Protein AF-A0A060BLE6-F1 (afdb_monomer_lite)

Sequence (73 aa):
MYVSADSADVWSEPSLFELDKSGRPAGLAGVPPDYFNTKGQLWGNPTYDWNELRRKNYSWWIRRFSRMFELYD

Radius of gyration: 14.36 Å; chains: 1; bounding box: 37×23×37 Å

pLDDT: mean 96.58, std 2.44, range [83.81, 98.62]

Secondary structure (DSSP, 8-state):
----SSSHHHHH-GGGB-B-TTS-BSSEEEE---SS-TT-EEEEEEPB-HHHHHHTTTHHHHHHHHHHHTT--

Structure (mmCIF, N/CA/C/O backbone):
data_AF-A0A060BLE6-F1
#
_entry.id   AF-A0A060BLE6-F1
#
loop_
_atom_site.group_PDB
_atom_site.id
_atom_site.type_symbol
_atom_site.label_atom_id
_atom_site.label_alt_id
_atom_site.label_comp_id
_atom_site.label_asym_id
_atom_site.label_entity_id
_atom_site.label_seq_id
_atom_site.pdbx_PDB_ins_code
_atom_site.Cartn_x
_atom_site.Cartn_y
_atom_site.Cartn_z
_atom_site.occupancy
_atom_site.B_iso_or_equiv
_atom_site.auth_seq_id
_atom_site.auth_comp_id
_atom_site.auth_asym_id
_atom_site.auth_atom_id
_atom_site.pdbx_PDB_model_num
ATOM 1 N N . MET A 1 1 ? 6.156 -0.407 1.543 1.00 83.81 1 MET A N 1
ATOM 2 C CA . MET A 1 1 ? 5.400 -1.419 2.313 1.00 83.81 1 MET A CA 1
ATOM 3 C C . MET A 1 1 ? 3.975 -1.469 1.784 1.00 83.81 1 MET A C 1
ATOM 5 O O . MET A 1 1 ? 3.309 -0.440 1.787 1.00 83.81 1 MET A O 1
ATOM 9 N N . TYR A 1 2 ? 3.530 -2.632 1.310 1.00 95.25 2 TYR A N 1
ATOM 10 C CA . TYR A 1 2 ? 2.238 -2.838 0.640 1.00 95.25 2 TYR A CA 1
ATOM 11 C C . TYR A 1 2 ? 1.499 -4.044 1.241 1.00 95.25 2 TYR A C 1
ATOM 13 O O . TYR A 1 2 ? 2.052 -4.731 2.101 1.00 95.25 2 TYR A O 1
ATOM 21 N N . VAL A 1 3 ? 0.261 -4.281 0.810 1.00 96.81 3 VAL A N 1
ATOM 22 C CA . VAL A 1 3 ? -0.519 -5.500 1.101 1.00 96.81 3 VAL A CA 1
ATOM 23 C C . VAL A 1 3 ? -0.767 -6.272 -0.198 1.00 96.81 3 VAL A C 1
ATOM 25 O O . VAL A 1 3 ? -0.596 -5.720 -1.283 1.00 96.81 3 VAL A O 1
ATOM 28 N N . SER A 1 4 ? -1.097 -7.563 -0.126 1.00 96.50 4 SER A N 1
ATOM 29 C CA . SER A 1 4 ? -1.449 -8.351 -1.322 1.00 96.50 4 SER A CA 1
ATOM 30 C C . SER A 1 4 ? -2.754 -7.840 -1.944 1.00 96.50 4 SER A C 1
ATOM 32 O O . SER A 1 4 ? -3.638 -7.402 -1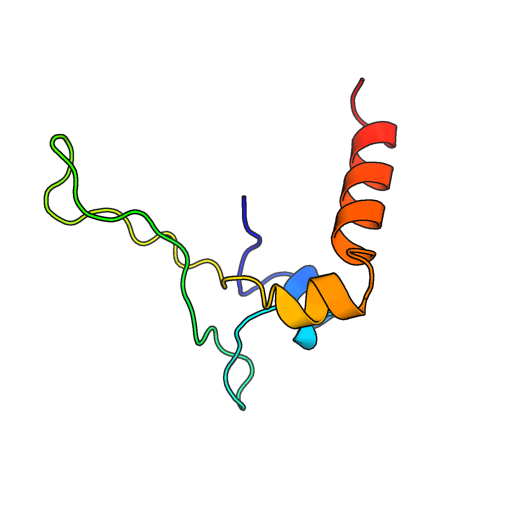.210 1.00 96.50 4 SER A O 1
ATOM 34 N N . ALA A 1 5 ? -2.898 -7.930 -3.272 1.00 95.94 5 ALA A N 1
ATOM 35 C CA . ALA A 1 5 ? -4.179 -7.667 -3.941 1.00 95.94 5 ALA A CA 1
ATOM 36 C C . ALA A 1 5 ? -5.280 -8.608 -3.425 1.00 95.94 5 ALA A C 1
ATOM 38 O O . ALA A 1 5 ? -6.404 -8.182 -3.188 1.00 95.94 5 ALA A O 1
ATOM 39 N N . ASP A 1 6 ? -4.920 -9.871 -3.197 1.00 96.25 6 ASP A N 1
ATOM 40 C CA . ASP A 1 6 ? -5.781 -10.879 -2.585 1.00 96.25 6 ASP A CA 1
ATOM 41 C C . ASP A 1 6 ? -5.585 -10.868 -1.062 1.00 96.25 6 ASP A C 1
ATOM 43 O O . ASP A 1 6 ? -4.942 -11.739 -0.477 1.00 96.25 6 ASP A O 1
ATOM 47 N N . SER A 1 7 ? -6.018 -9.785 -0.418 1.00 97.50 7 SER A N 1
ATOM 48 C CA . SER A 1 7 ? -5.998 -9.654 1.040 1.00 97.50 7 SER A CA 1
ATOM 49 C C . SER A 1 7 ? -7.316 -9.096 1.557 1.00 97.50 7 SER A C 1
ATOM 51 O O . SER A 1 7 ? -8.014 -8.347 0.869 1.00 97.50 7 SER A O 1
ATOM 53 N N . ALA A 1 8 ? -7.631 -9.418 2.813 1.00 97.81 8 ALA A N 1
ATOM 54 C CA . ALA A 1 8 ? -8.799 -8.868 3.494 1.00 97.81 8 ALA A CA 1
ATOM 55 C C . ALA A 1 8 ? -8.754 -7.332 3.579 1.00 97.81 8 ALA A C 1
ATOM 57 O O . ALA A 1 8 ? -9.804 -6.694 3.555 1.00 97.81 8 ALA A O 1
ATOM 58 N N . ASP A 1 9 ? -7.561 -6.732 3.633 1.00 97.62 9 ASP A N 1
ATOM 59 C CA . ASP A 1 9 ? -7.385 -5.278 3.630 1.00 97.62 9 ASP A CA 1
ATOM 60 C C . ASP A 1 9 ? -7.922 -4.645 2.340 1.00 97.62 9 ASP A C 1
ATOM 62 O O . ASP A 1 9 ? -8.708 -3.701 2.395 1.00 97.62 9 ASP A O 1
ATOM 66 N N . VAL A 1 10 ? -7.546 -5.196 1.180 1.00 97.38 10 VAL A N 1
ATOM 67 C CA . VAL A 1 10 ? -7.993 -4.697 -0.132 1.00 97.38 10 VAL A CA 1
ATOM 68 C C . VAL A 1 10 ? -9.476 -4.978 -0.351 1.00 97.38 10 VAL A C 1
ATOM 70 O O . VAL A 1 10 ? -10.190 -4.125 -0.871 1.00 97.38 10 VAL A O 1
ATOM 73 N N . TRP A 1 11 ? -9.963 -6.142 0.085 1.00 96.88 11 TRP A N 1
ATOM 74 C CA . TRP A 1 11 ? -11.378 -6.492 -0.036 1.00 96.88 11 TRP A CA 1
ATOM 75 C C . TRP A 1 11 ? -12.292 -5.617 0.836 1.00 96.88 11 TRP A C 1
ATOM 77 O O . TRP A 1 11 ? -13.359 -5.206 0.381 1.00 96.88 11 TRP A O 1
ATOM 87 N N . SER A 1 12 ? -11.893 -5.329 2.080 1.00 97.38 12 SER A N 1
ATOM 88 C CA . SER A 1 12 ? -12.731 -4.592 3.040 1.00 97.38 12 SER A CA 1
ATOM 89 C C . SER A 1 12 ? -12.653 -3.072 2.894 1.00 97.38 12 SER A C 1
ATOM 91 O O . SER A 1 12 ? -13.617 -2.378 3.213 1.00 97.38 12 SER A O 1
ATOM 93 N N . GLU A 1 13 ? -11.536 -2.542 2.393 1.00 97.50 13 GLU A N 1
ATOM 94 C CA . GLU A 1 13 ? -11.312 -1.103 2.224 1.00 97.50 13 GLU A CA 1
ATOM 95 C C . GLU A 1 13 ? -10.836 -0.772 0.792 1.00 97.50 13 GLU A C 1
ATOM 97 O O . GLU A 1 13 ? -9.813 -0.104 0.618 1.00 97.50 13 GLU A O 1
ATOM 102 N N . PRO A 1 14 ? -11.568 -1.192 -0.264 1.00 97.19 14 PRO A N 1
ATOM 103 C CA . PRO A 1 14 ? -11.101 -1.104 -1.650 1.00 97.19 14 PRO A CA 1
ATOM 104 C C . PRO A 1 14 ? -10.845 0.334 -2.108 1.00 97.19 14 PRO A C 1
ATOM 106 O O . PRO A 1 14 ? -9.990 0.560 -2.956 1.00 97.19 14 PRO A O 1
ATOM 109 N N . SER A 1 15 ? -11.536 1.319 -1.518 1.00 97.38 15 SER A N 1
ATOM 110 C CA . SER A 1 15 ? -11.346 2.735 -1.853 1.00 97.38 15 SER A CA 1
ATOM 111 C C . SER A 1 15 ? -9.958 3.263 -1.489 1.00 97.38 15 SER A C 1
ATOM 113 O O . SER A 1 15 ? -9.549 4.286 -2.016 1.00 97.38 15 SER A O 1
ATOM 115 N N . LEU A 1 16 ? -9.234 2.599 -0.582 1.00 98.25 16 LEU A N 1
ATOM 116 C CA . LEU A 1 16 ? -7.896 3.022 -0.157 1.00 98.25 16 LEU A CA 1
ATOM 117 C C . LEU A 1 16 ? -6.792 2.629 -1.147 1.00 98.25 16 LEU A C 1
ATOM 119 O O . LEU A 1 16 ? -5.623 2.958 -0.925 1.00 98.25 16 LEU A O 1
ATOM 123 N N . PHE A 1 17 ? -7.141 1.907 -2.210 1.00 98.25 17 PHE A N 1
ATOM 124 C CA . PHE A 1 17 ? -6.214 1.337 -3.177 1.00 98.25 17 PHE A CA 1
ATOM 125 C C . PHE A 1 17 ? -6.567 1.791 -4.594 1.00 98.25 17 PHE A C 1
ATOM 127 O O . PHE A 1 17 ? -7.731 1.984 -4.933 1.00 98.25 17 PHE A O 1
ATOM 134 N N . GLU A 1 18 ? -5.549 1.910 -5.441 1.00 97.56 18 GLU A N 1
ATOM 135 C CA . GLU A 1 18 ? -5.703 2.227 -6.862 1.00 97.56 18 GLU A CA 1
ATOM 136 C C . GLU A 1 18 ? -6.229 0.995 -7.613 1.00 97.56 18 GLU A C 1
ATOM 138 O O . GLU A 1 18 ? -5.453 0.179 -8.125 1.00 97.56 18 GLU A O 1
ATOM 143 N N . LEU A 1 19 ? -7.555 0.833 -7.643 1.00 97.19 19 LEU A N 1
ATOM 144 C CA . LEU A 1 19 ? -8.255 -0.283 -8.281 1.00 97.19 19 LEU A CA 1
ATOM 145 C C . LEU A 1 19 ? -9.104 0.184 -9.473 1.00 97.19 19 LEU A C 1
ATOM 147 O O . LEU A 1 19 ? -9.660 1.282 -9.486 1.00 97.19 19 LEU A O 1
ATOM 151 N N . ASP A 1 20 ? -9.241 -0.678 -10.478 1.00 95.56 20 ASP A N 1
ATOM 152 C CA . ASP A 1 20 ? -10.173 -0.489 -11.582 1.00 95.56 20 ASP A CA 1
ATOM 153 C C . ASP A 1 20 ? -11.628 -0.770 -11.155 1.00 95.56 20 ASP A C 1
ATOM 155 O O . ASP A 1 20 ? -11.919 -1.240 -10.054 1.00 95.56 20 ASP A O 1
ATOM 159 N N . LYS A 1 21 ? -12.581 -0.524 -12.063 1.00 94.00 21 LYS A N 1
ATOM 160 C CA . LYS A 1 21 ? -14.017 -0.760 -11.814 1.00 94.00 21 LYS A CA 1
ATOM 161 C C . LYS A 1 21 ? -14.373 -2.222 -11.511 1.00 94.00 21 LYS A C 1
ATOM 163 O O . LYS A 1 21 ? -15.474 -2.482 -11.039 1.00 94.00 21 LYS A O 1
ATOM 168 N N . SER A 1 22 ? -13.484 -3.161 -11.827 1.00 94.31 22 SER A N 1
ATOM 169 C CA . SER A 1 22 ? -13.646 -4.592 -11.548 1.00 94.31 22 SER A CA 1
ATOM 170 C C . SER A 1 22 ? -12.945 -5.009 -10.248 1.00 94.31 22 SER A C 1
ATOM 172 O O . SER A 1 22 ? -12.905 -6.198 -9.946 1.00 94.31 22 SER A O 1
ATOM 174 N N . GLY A 1 23 ? -12.373 -4.062 -9.494 1.00 91.56 23 GLY A N 1
ATOM 175 C CA . GLY A 1 23 ? -11.639 -4.319 -8.254 1.00 91.56 23 GLY A CA 1
ATOM 176 C C . GLY A 1 23 ? -10.218 -4.849 -8.460 1.00 91.56 23 GLY A C 1
ATOM 177 O O . GLY A 1 23 ? -9.614 -5.342 -7.511 1.00 91.56 23 GLY A O 1
ATOM 178 N N . ARG A 1 24 ? -9.664 -4.779 -9.678 1.00 94.56 24 ARG A N 1
ATOM 179 C CA . ARG A 1 24 ? -8.292 -5.230 -9.967 1.00 94.56 24 ARG A CA 1
ATOM 180 C C . ARG A 1 24 ? -7.309 -4.066 -9.829 1.00 94.56 24 ARG A C 1
ATOM 182 O O . ARG A 1 24 ? -7.689 -2.948 -10.160 1.00 94.56 24 ARG A O 1
ATOM 189 N N . PRO A 1 25 ? -6.049 -4.289 -9.414 1.00 95.31 25 PRO A N 1
ATOM 190 C CA . PRO A 1 25 ? -5.072 -3.208 -9.304 1.00 95.31 25 PRO A CA 1
ATOM 191 C C . PRO A 1 25 ? -4.886 -2.442 -10.622 1.00 95.31 25 PRO A C 1
ATOM 193 O O . PRO A 1 25 ? -4.529 -3.030 -11.642 1.00 95.31 25 PRO A O 1
ATOM 196 N N . ALA A 1 26 ? -5.114 -1.130 -10.585 1.00 94.31 26 ALA A N 1
ATOM 197 C CA . ALA A 1 26 ? -4.828 -0.208 -11.683 1.00 94.31 26 ALA A CA 1
ATOM 198 C C . ALA A 1 26 ? -3.387 0.328 -11.608 1.00 94.31 26 ALA A C 1
ATOM 200 O O . ALA A 1 26 ? -2.776 0.610 -12.637 1.00 94.31 26 ALA A O 1
ATOM 201 N N . GLY A 1 27 ? -2.830 0.416 -10.395 1.00 91.00 27 GLY A N 1
ATOM 202 C CA . GLY A 1 27 ? -1.423 0.707 -10.131 1.00 91.00 27 GLY A CA 1
ATOM 203 C C . GLY A 1 27 ? -0.756 -0.442 -9.378 1.00 91.00 27 GLY A C 1
ATOM 204 O O . GLY A 1 27 ? -1.304 -0.949 -8.398 1.00 91.00 27 GLY A O 1
ATOM 205 N N . LEU A 1 28 ? 0.428 -0.857 -9.838 1.00 95.56 28 LEU A N 1
ATOM 206 C CA . LEU A 1 28 ? 1.210 -1.928 -9.222 1.00 95.56 28 LEU A CA 1
ATOM 207 C C . LEU A 1 28 ? 2.519 -1.398 -8.645 1.00 95.56 28 LEU A C 1
ATOM 209 O O . LEU A 1 28 ? 3.237 -0.624 -9.276 1.00 95.56 28 LEU A O 1
ATOM 213 N N . ALA A 1 29 ? 2.842 -1.864 -7.445 1.00 96.88 29 ALA A N 1
ATOM 214 C CA . ALA A 1 29 ? 4.081 -1.550 -6.769 1.00 96.88 29 ALA A CA 1
ATOM 215 C C . ALA A 1 29 ? 5.282 -2.228 -7.438 1.00 96.88 29 ALA A C 1
ATOM 217 O O . ALA A 1 29 ? 5.229 -3.387 -7.863 1.00 96.88 29 ALA A O 1
ATOM 218 N N . GLY A 1 30 ? 6.398 -1.511 -7.441 1.00 96.38 30 GLY A N 1
ATOM 219 C CA . GLY A 1 30 ? 7.677 -1.989 -7.930 1.00 96.38 30 GLY A CA 1
ATOM 220 C C . GLY A 1 30 ? 8.770 -0.952 -7.720 1.00 96.38 30 GLY A C 1
ATOM 221 O O . GLY A 1 30 ? 8.543 0.101 -7.120 1.00 96.38 30 GLY A O 1
ATOM 222 N N . VAL A 1 31 ? 9.951 -1.258 -8.240 1.00 96.94 31 VAL A N 1
ATOM 223 C CA . VAL A 1 31 ? 11.092 -0.341 -8.307 1.00 96.94 31 VAL A CA 1
ATOM 224 C C . VAL A 1 31 ? 11.608 -0.259 -9.742 1.00 96.94 31 VAL A C 1
ATOM 226 O O . VAL A 1 31 ? 11.577 -1.269 -10.457 1.00 96.94 31 VAL A O 1
ATOM 229 N N . PRO A 1 32 ? 12.058 0.928 -10.189 1.00 97.19 32 PRO A N 1
ATOM 230 C CA . PRO A 1 32 ? 12.605 1.099 -11.529 1.00 97.19 32 PRO A CA 1
ATOM 231 C C . PRO A 1 32 ? 13.934 0.340 -11.693 1.00 97.19 32 PRO A C 1
ATOM 233 O O . PRO A 1 32 ? 14.514 -0.107 -10.702 1.00 97.19 32 PRO A O 1
ATOM 236 N N . PRO A 1 33 ? 14.431 0.197 -12.933 1.00 97.88 33 PRO A N 1
ATOM 237 C CA . PRO A 1 33 ? 15.774 -0.301 -13.192 1.00 97.88 33 PRO A CA 1
ATOM 238 C C . PRO A 1 33 ? 16.866 0.434 -12.414 1.00 97.88 33 PRO A C 1
ATOM 240 O O . PRO A 1 33 ? 16.815 1.654 -12.257 1.00 97.88 33 PRO A O 1
ATOM 243 N N . ASP A 1 34 ? 17.885 -0.312 -12.003 1.00 97.00 34 ASP A N 1
ATOM 244 C CA . ASP A 1 34 ? 19.088 0.209 -11.360 1.00 97.00 34 ASP A CA 1
ATOM 245 C C . ASP A 1 34 ? 20.351 -0.527 -11.852 1.00 97.00 34 ASP A C 1
ATOM 247 O O . ASP A 1 34 ? 20.297 -1.364 -12.759 1.00 97.00 34 ASP A O 1
ATOM 251 N N . TYR A 1 35 ? 21.510 -0.192 -11.273 1.00 95.62 35 TYR A N 1
ATOM 252 C CA . TYR A 1 35 ? 22.799 -0.802 -11.622 1.00 95.62 35 TYR A CA 1
ATOM 253 C C . TYR A 1 35 ? 22.848 -2.323 -11.370 1.00 95.62 35 TYR A C 1
ATOM 255 O O . TYR A 1 35 ? 23.600 -3.030 -12.038 1.00 95.62 35 TYR A O 1
ATOM 263 N N . PHE A 1 36 ? 22.049 -2.840 -10.434 1.00 96.12 36 PHE A N 1
ATOM 264 C CA . PHE A 1 36 ? 21.995 -4.262 -10.096 1.00 96.12 36 PHE A CA 1
ATOM 265 C C . PHE A 1 36 ? 20.965 -5.024 -10.934 1.00 96.12 36 PHE A C 1
ATOM 267 O O . PHE A 1 36 ? 21.132 -6.220 -11.177 1.00 96.12 36 PHE A O 1
ATOM 274 N N . ASN A 1 37 ? 19.903 -4.356 -11.387 1.00 94.62 37 ASN A N 1
ATOM 275 C CA . ASN A 1 37 ? 18.862 -4.949 -12.210 1.00 94.62 37 ASN A CA 1
ATOM 276 C C . ASN A 1 37 ? 18.330 -3.961 -13.256 1.00 94.62 37 ASN A C 1
ATOM 278 O O . ASN A 1 37 ? 17.506 -3.090 -12.977 1.00 94.62 37 ASN A O 1
ATOM 282 N N . THR A 1 38 ? 18.709 -4.198 -14.510 1.00 95.75 38 THR A N 1
ATOM 283 C CA . THR A 1 38 ? 18.331 -3.377 -15.670 1.00 95.75 38 THR A CA 1
ATOM 284 C C . THR A 1 38 ? 16.851 -3.451 -16.052 1.00 95.75 38 THR A C 1
ATOM 286 O O . THR A 1 38 ? 16.394 -2.656 -16.870 1.00 95.75 38 THR A O 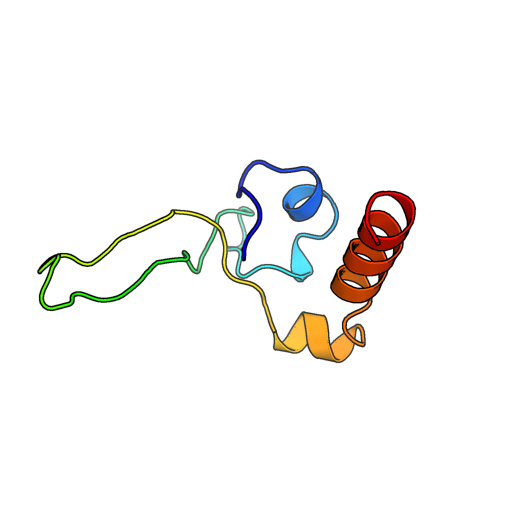1
ATOM 289 N N . LYS A 1 39 ? 16.081 -4.379 -15.474 1.00 96.62 39 LYS A N 1
ATOM 290 C CA . LYS A 1 39 ? 14.630 -4.505 -15.684 1.00 96.62 39 LYS A CA 1
ATOM 291 C C . LYS A 1 39 ? 13.803 -3.945 -14.524 1.00 96.62 39 LYS A C 1
ATOM 293 O O . LYS A 1 39 ? 12.585 -3.861 -14.650 1.00 96.62 39 LYS A O 1
ATOM 298 N N . GLY A 1 40 ? 14.440 -3.564 -13.415 1.00 96.75 40 GLY A N 1
ATOM 299 C CA . GLY A 1 40 ? 13.741 -3.222 -12.178 1.00 96.75 40 GLY A CA 1
ATOM 300 C C . GLY A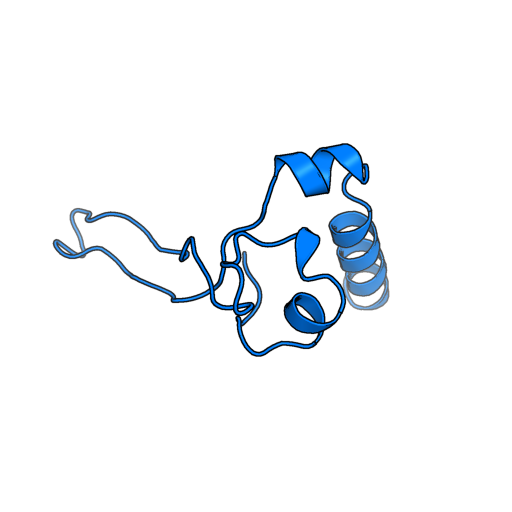 1 40 ? 13.012 -4.429 -11.585 1.00 96.75 40 GLY A C 1
ATOM 301 O O . GLY A 1 40 ? 13.292 -5.583 -11.923 1.00 96.75 40 GLY A O 1
ATOM 302 N N . GLN A 1 41 ? 12.070 -4.176 -10.681 1.00 97.62 41 GLN A N 1
ATOM 303 C CA . GLN A 1 41 ? 11.274 -5.234 -10.061 1.00 97.62 41 GLN A CA 1
ATOM 304 C C . GLN A 1 41 ? 9.807 -4.838 -10.018 1.00 97.62 41 GLN A C 1
ATOM 306 O O . GLN A 1 41 ? 9.465 -3.746 -9.572 1.00 97.62 41 GLN A O 1
ATOM 311 N N . LEU A 1 42 ? 8.942 -5.758 -10.433 1.00 95.88 42 LEU A N 1
ATOM 312 C CA . LEU A 1 42 ? 7.500 -5.643 -10.281 1.00 95.88 42 LEU A CA 1
ATOM 313 C C . LEU A 1 42 ? 7.074 -6.551 -9.129 1.00 95.88 42 LEU A C 1
ATOM 315 O O . LEU A 1 42 ? 7.207 -7.768 -9.224 1.00 95.88 42 LEU A O 1
ATOM 319 N N . TRP A 1 43 ? 6.581 -5.964 -8.041 1.00 96.19 43 TRP A N 1
ATOM 320 C CA . TRP A 1 43 ? 6.163 -6.718 -6.855 1.00 96.19 43 TRP A CA 1
ATOM 321 C C . TRP A 1 43 ? 4.697 -7.150 -6.924 1.00 96.19 43 TRP A C 1
ATOM 323 O O . TRP A 1 43 ? 4.308 -8.115 -6.276 1.00 96.19 43 TRP A O 1
ATOM 333 N N . GLY A 1 44 ? 3.881 -6.463 -7.729 1.00 94.25 44 GLY A N 1
ATOM 334 C CA . GLY A 1 44 ? 2.504 -6.877 -8.024 1.00 94.25 44 GLY A CA 1
ATOM 335 C C . GLY A 1 44 ? 1.471 -6.528 -6.946 1.00 94.25 44 GLY A C 1
ATOM 336 O O . GLY A 1 44 ? 0.295 -6.845 -7.103 1.00 94.25 44 GLY A O 1
ATOM 337 N N . ASN A 1 45 ? 1.867 -5.848 -5.869 1.00 97.69 45 ASN A N 1
ATOM 338 C CA . ASN A 1 45 ? 0.923 -5.305 -4.894 1.00 97.69 45 ASN A CA 1
ATOM 339 C C . ASN A 1 45 ? 0.176 -4.087 -5.465 1.00 97.69 45 ASN A C 1
ATOM 341 O O . ASN A 1 45 ? 0.804 -3.302 -6.178 1.00 97.69 45 ASN A O 1
ATOM 345 N N . PRO A 1 46 ? -1.102 -3.856 -5.114 1.00 97.44 46 PRO A N 1
ATOM 346 C CA . PRO A 1 46 ? -1.768 -2.602 -5.434 1.00 97.44 46 PRO A CA 1
ATOM 347 C C . PRO A 1 46 ? -1.079 -1.426 -4.737 1.00 97.44 46 PRO A C 1
ATOM 349 O O . PRO A 1 46 ? -0.626 -1.529 -3.591 1.00 97.44 46 PRO A O 1
ATOM 352 N N . THR A 1 47 ? -1.025 -0.290 -5.422 1.00 97.75 47 THR A N 1
ATOM 353 C CA . THR A 1 47 ? -0.630 0.982 -4.811 1.00 97.75 47 THR A CA 1
ATOM 354 C C . THR A 1 47 ? -1.797 1.607 -4.047 1.00 97.75 47 THR A C 1
ATOM 356 O O . THR A 1 47 ? -2.960 1.310 -4.315 1.00 97.75 47 THR A O 1
ATOM 359 N N . TYR A 1 48 ? -1.495 2.469 -3.077 1.00 97.94 48 TYR A N 1
ATOM 360 C CA . TYR A 1 48 ? -2.520 3.184 -2.314 1.00 97.94 48 TYR A CA 1
ATOM 361 C C . TYR A 1 48 ? -3.045 4.400 -3.076 1.00 97.94 48 TYR A C 1
ATOM 363 O O . TYR A 1 48 ? -2.246 5.124 -3.675 1.00 97.94 48 TYR A O 1
ATOM 371 N N . ASP A 1 49 ? -4.340 4.682 -2.931 1.00 97.81 49 ASP A N 1
ATOM 372 C CA . ASP A 1 49 ? -4.878 6.013 -3.210 1.00 97.81 49 ASP A CA 1
ATOM 373 C C . ASP A 1 49 ? -4.538 6.923 -2.020 1.00 97.81 49 ASP A C 1
ATOM 375 O O . ASP A 1 49 ? -5.181 6.933 -0.962 1.00 97.81 49 ASP A O 1
ATOM 379 N N . TRP A 1 50 ? -3.460 7.690 -2.175 1.00 97.56 50 TRP A N 1
ATOM 380 C CA . TRP A 1 50 ? -2.982 8.597 -1.134 1.00 97.56 50 TRP A CA 1
ATOM 381 C C . TRP A 1 50 ? -3.914 9.785 -0.886 1.00 97.56 50 TRP A C 1
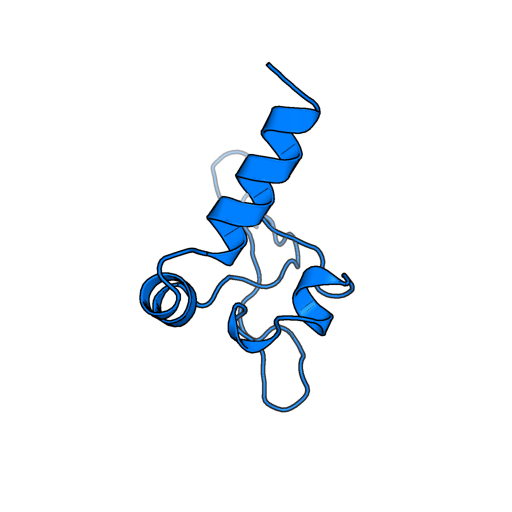ATOM 383 O O . TRP A 1 50 ? -3.880 10.356 0.209 1.00 97.56 50 TRP A O 1
ATOM 393 N N . ASN A 1 51 ? -4.744 10.162 -1.860 1.00 98.25 51 ASN A N 1
ATOM 394 C CA . ASN A 1 51 ? -5.723 11.228 -1.682 1.00 98.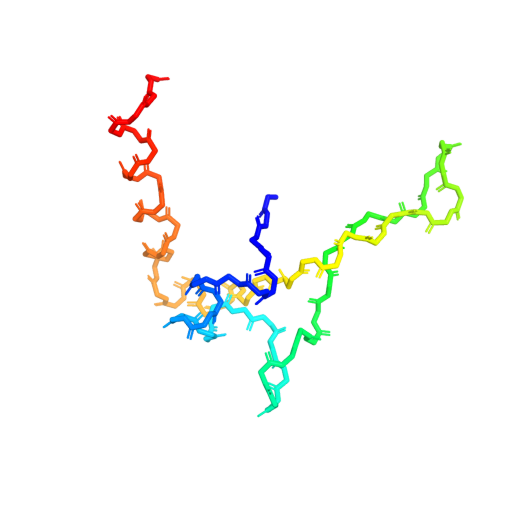25 51 ASN A CA 1
ATOM 395 C C . ASN A 1 51 ? -6.871 10.741 -0.802 1.00 98.25 51 ASN A C 1
ATOM 397 O O . ASN A 1 51 ? -7.245 11.435 0.146 1.00 98.25 51 ASN A O 1
ATOM 401 N N . GLU A 1 52 ? -7.368 9.530 -1.046 1.00 98.31 52 GLU A N 1
ATOM 402 C CA . GLU A 1 52 ? -8.391 8.911 -0.206 1.00 98.31 52 GLU A CA 1
ATOM 403 C C . GLU A 1 52 ? -7.867 8.655 1.213 1.00 98.31 52 GLU A C 1
ATOM 405 O O . GLU A 1 52 ? -8.535 8.994 2.197 1.00 98.31 52 GLU A O 1
ATOM 410 N N . LEU A 1 53 ? -6.642 8.133 1.351 1.00 98.50 53 LEU A N 1
ATOM 411 C CA . LEU A 1 53 ? -6.007 7.971 2.662 1.00 98.50 53 LEU A CA 1
ATOM 412 C C . LEU A 1 53 ? -5.920 9.303 3.411 1.00 98.50 53 LEU A C 1
ATOM 414 O O . LEU A 1 53 ? -6.291 9.365 4.585 1.00 98.50 53 LEU A O 1
ATOM 418 N N . ARG A 1 54 ? -5.483 10.376 2.742 1.00 98.62 54 ARG A N 1
ATOM 419 C CA . ARG A 1 54 ? -5.432 11.723 3.325 1.00 98.62 54 ARG A CA 1
ATOM 420 C C . ARG A 1 54 ? -6.822 12.205 3.738 1.00 98.62 54 ARG A C 1
ATOM 422 O O . ARG A 1 54 ? -6.972 12.711 4.846 1.00 98.62 54 ARG A O 1
ATOM 429 N N . ARG A 1 55 ? -7.840 12.007 2.895 1.00 98.62 55 ARG A N 1
ATOM 430 C CA . ARG A 1 55 ? -9.238 12.370 3.181 1.00 98.62 55 ARG A CA 1
ATOM 431 C C . ARG A 1 55 ? -9.779 11.641 4.412 1.00 98.62 55 ARG A C 1
ATOM 433 O O . ARG A 1 55 ? -10.508 12.236 5.201 1.00 98.62 55 ARG A O 1
ATOM 440 N N . LYS A 1 56 ? -9.397 10.376 4.611 1.00 98.44 56 LYS A N 1
ATOM 441 C CA . LYS A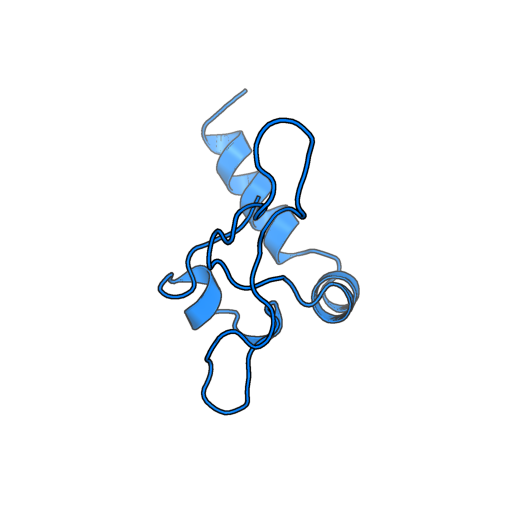 1 56 ? -9.738 9.580 5.804 1.00 98.44 56 LYS A CA 1
ATOM 442 C C . LYS A 1 56 ? -8.770 9.796 6.981 1.00 98.44 56 LYS A C 1
ATOM 444 O O . LYS A 1 56 ? -8.728 8.951 7.880 1.00 98.44 56 LYS A O 1
ATOM 449 N N . ASN A 1 57 ? -7.983 10.878 6.981 1.00 98.50 57 ASN A N 1
ATOM 450 C CA . ASN A 1 57 ? -6.989 11.212 8.010 1.00 98.50 57 ASN A CA 1
ATOM 451 C C . ASN A 1 57 ? -6.021 10.060 8.322 1.00 98.50 57 ASN A C 1
ATOM 453 O O . ASN A 1 57 ? -5.642 9.847 9.470 1.00 98.50 57 ASN A O 1
ATOM 457 N N . TYR A 1 58 ? -5.664 9.277 7.303 1.00 98.50 58 TYR A N 1
ATOM 458 C CA . TYR A 1 58 ? -4.788 8.109 7.405 1.00 98.50 58 TYR A CA 1
ATOM 459 C C . TYR A 1 58 ? -5.259 7.059 8.427 1.00 98.50 58 TYR A C 1
ATOM 461 O O . TYR A 1 58 ? -4.457 6.275 8.931 1.00 98.50 58 TYR A O 1
ATOM 469 N N . SER A 1 59 ? -6.563 7.008 8.722 1.00 98.31 59 SER A N 1
ATOM 470 C CA . SER A 1 59 ? -7.136 6.144 9.766 1.00 98.31 59 SER A CA 1
ATOM 471 C C . SER A 1 59 ? -6.787 4.663 9.608 1.00 98.31 59 SER A C 1
ATOM 473 O O . SER A 1 59 ? -6.517 3.999 10.603 1.00 98.31 59 SER A O 1
ATOM 475 N N . TRP A 1 60 ? -6.731 4.144 8.379 1.00 98.38 60 TRP A N 1
ATOM 476 C CA . TRP A 1 60 ? -6.312 2.762 8.127 1.00 98.38 60 TRP A CA 1
ATOM 477 C C . TRP A 1 60 ? -4.870 2.498 8.574 1.00 98.38 60 TRP A C 1
ATOM 479 O O . TRP A 1 60 ? -4.608 1.526 9.281 1.00 98.38 60 TRP A O 1
ATOM 489 N N . TRP A 1 61 ? -3.945 3.405 8.244 1.00 98.31 61 TRP A N 1
ATOM 490 C CA . TRP A 1 61 ? -2.553 3.309 8.682 1.00 98.31 61 TRP A CA 1
ATOM 491 C C . TRP A 1 61 ? -2.428 3.436 10.197 1.00 98.31 61 TRP A C 1
ATOM 493 O O . TRP A 1 61 ? -1.709 2.649 10.804 1.00 98.31 61 TRP A O 1
ATOM 503 N N . ILE A 1 62 ? -3.161 4.369 10.810 1.00 98.44 62 ILE A N 1
ATOM 504 C CA . ILE A 1 62 ? -3.184 4.528 12.269 1.00 98.44 62 ILE A CA 1
ATOM 505 C C . ILE A 1 62 ? -3.635 3.223 12.936 1.00 98.44 62 ILE A C 1
ATOM 507 O O . ILE A 1 62 ? -2.918 2.720 13.793 1.00 98.44 62 ILE A O 1
ATOM 511 N N . ARG A 1 63 ? -4.747 2.614 12.491 1.00 97.94 63 ARG A N 1
ATOM 512 C CA . ARG A 1 63 ? -5.219 1.317 13.018 1.00 97.94 63 ARG A CA 1
ATOM 513 C C . ARG A 1 63 ? -4.177 0.211 12.849 1.00 97.94 63 ARG A C 1
ATOM 515 O O . ARG A 1 63 ? -3.971 -0.581 13.766 1.00 97.94 63 ARG A O 1
ATOM 522 N N . ARG A 1 64 ? -3.505 0.169 11.694 1.00 97.50 64 ARG A N 1
ATOM 523 C CA . ARG A 1 64 ? -2.436 -0.800 11.425 1.00 97.50 64 ARG A CA 1
ATOM 524 C C . ARG A 1 64 ? -1.278 -0.640 12.412 1.00 97.50 64 ARG A C 1
ATOM 526 O O . ARG A 1 64 ? -0.830 -1.638 12.965 1.00 97.50 64 ARG A O 1
ATOM 533 N N . PHE A 1 65 ? -0.819 0.587 12.665 1.00 97.62 65 PHE A N 1
ATOM 534 C CA . PHE A 1 65 ? 0.228 0.858 13.658 1.00 97.62 65 PHE A CA 1
ATOM 535 C C . PHE A 1 65 ? -0.224 0.546 15.082 1.00 97.62 65 PHE A C 1
ATOM 537 O O . PHE A 1 65 ? 0.517 -0.121 15.795 1.00 97.62 65 PHE A O 1
ATOM 544 N N . SER A 1 66 ? -1.444 0.928 15.472 1.00 98.12 66 SER A N 1
ATOM 545 C CA . SER A 1 66 ? -2.003 0.584 16.785 1.00 98.12 66 SER A CA 1
ATOM 546 C C . SER A 1 66 ? -1.939 -0.920 17.048 1.00 98.12 66 SER A C 1
ATOM 548 O O . SER A 1 66 ? -1.452 -1.327 18.096 1.00 98.12 66 SER A O 1
ATOM 550 N N . ARG A 1 67 ? -2.326 -1.753 16.070 1.00 97.75 67 ARG A N 1
ATOM 551 C CA . ARG A 1 67 ? -2.223 -3.211 16.208 1.00 97.75 67 ARG A CA 1
ATOM 552 C C . ARG A 1 67 ? -0.776 -3.705 16.285 1.00 97.75 67 ARG A C 1
ATOM 554 O O . ARG A 1 67 ? -0.506 -4.661 17.001 1.00 97.75 67 ARG A O 1
ATOM 561 N N . MET A 1 68 ? 0.148 -3.096 15.544 1.00 97.62 68 MET A N 1
ATOM 562 C CA . MET A 1 68 ? 1.563 -3.484 15.596 1.00 97.62 68 MET A CA 1
ATOM 563 C C . MET A 1 68 ? 2.200 -3.148 16.952 1.00 97.62 68 MET A C 1
ATOM 565 O O . MET A 1 68 ? 2.969 -3.960 17.450 1.00 97.62 68 MET A O 1
ATOM 569 N N . PHE A 1 69 ? 1.833 -2.030 17.583 1.00 97.62 69 PHE A N 1
ATOM 570 C CA . PHE A 1 69 ? 2.333 -1.654 18.915 1.00 97.62 69 PHE A CA 1
ATOM 571 C C . PHE A 1 69 ? 1.791 -2.521 20.056 1.00 97.62 69 PHE A C 1
ATOM 573 O O . PHE A 1 69 ? 2.365 -2.551 21.135 1.00 97.62 69 PHE A O 1
ATOM 580 N N . GLU A 1 70 ? 0.702 -3.258 19.839 1.00 98.19 70 GLU A N 1
ATOM 581 C CA . GLU A 1 70 ? 0.268 -4.295 20.786 1.00 98.19 70 GLU A CA 1
ATOM 582 C C . GLU A 1 70 ? 1.153 -5.553 20.729 1.00 98.19 70 GLU A C 1
ATOM 584 O O . GLU A 1 70 ? 1.050 -6.412 21.603 1.00 98.19 70 GLU A O 1
ATOM 589 N N . LEU A 1 71 ? 1.966 -5.706 19.677 1.00 98.06 71 LEU A N 1
ATOM 590 C CA . LEU A 1 71 ? 2.746 -6.916 19.403 1.00 98.06 71 LEU A CA 1
ATOM 591 C C . LEU A 1 71 ? 4.259 -6.706 19.517 1.00 98.06 71 LEU A C 1
ATOM 593 O O . LEU A 1 71 ? 4.975 -7.672 19.777 1.00 98.06 71 LEU A O 1
ATOM 597 N N . TYR A 1 72 ? 4.738 -5.486 19.283 1.00 95.25 72 TYR A N 1
ATOM 598 C CA . TYR A 1 72 ? 6.157 -5.144 19.221 1.00 95.25 72 TYR A CA 1
ATOM 599 C C . TYR A 1 72 ? 6.422 -3.820 19.957 1.00 95.25 72 TYR A C 1
ATOM 601 O O . TYR A 1 72 ? 5.562 -2.936 19.924 1.00 95.25 72 TYR A O 1
ATOM 609 N N . ASP A 1 73 ? 7.609 -3.699 20.564 1.00 86.81 73 ASP A N 1
ATOM 610 C CA . ASP A 1 73 ? 8.116 -2.495 21.251 1.00 86.81 73 ASP A CA 1
ATOM 611 C C . ASP A 1 73 ? 8.782 -1.487 20.294 1.00 86.81 73 ASP A C 1
ATOM 613 O O . ASP A 1 73 ? 9.506 -1.927 19.364 1.00 86.81 73 ASP A O 1
#

Organism: NCBI:txid388079

InterPro domains:
  IPR003385 Glycoside hydrolase, family 77 [PF02446] (2-73)
  IPR003385 Glycoside hydrolase, family 77 [PTHR32438] (1-73)
  IPR017853 Glycoside hydrolase superfamily [SSF51445] (2-73)

Foldseek 3Di:
DADALPDPCCVVCVLQFCADPVSAAPDWDWAADDPVGNRTDTPGGTDTPVVVCVVVVVVVVVVVVVVVVVPDD